Protein AF-A0A6N9EL86-F1 (afdb_monomer_lite)

Secondary structure (DSSP, 8-state):
--EEE-SS-TTEEEEE-SSEEEEEEE-SSEEEEEEEE-STT--EEEEEEETTS-HHHHHHHHHH--

Foldseek 3Di:
DDWAADPVDNQWIWDDDPFKIWIWGDDDFWIKIWIFGDDDVRDIDIDTGGPVDDPVVVVVVVVVGD

Radius of gyration: 11.78 Å; chains: 1; bounding box: 29×21×28 Å

Sequence (66 aa):
MGCQRDEGNICLWHLRQPSWSADVELSVEDMNVRWTSIGNSGGTTQRSFPYSLSRSDVERAIMVGP

pLDDT: mean 87.55, std 8.27, range [54.81, 94.56]

Structure (mmCIF, N/CA/C/O backbone):
data_AF-A0A6N9EL86-F1
#
_entry.id   AF-A0A6N9EL86-F1
#
loop_
_atom_site.group_PDB
_atom_site.id
_atom_site.type_symbol
_atom_site.label_atom_id
_atom_site.label_alt_id
_atom_site.label_comp_id
_atom_site.label_asym_id
_atom_site.label_entity_id
_atom_site.label_seq_id
_atom_site.pdbx_PDB_ins_code
_atom_site.Cartn_x
_atom_site.Cartn_y
_atom_site.Cartn_z
_atom_site.occupancy
_atom_site.B_iso_or_equiv
_atom_site.auth_seq_id
_atom_site.auth_comp_id
_atom_site.auth_asym_id
_atom_site.auth_atom_id
_atom_site.pdbx_PDB_model_num
ATOM 1 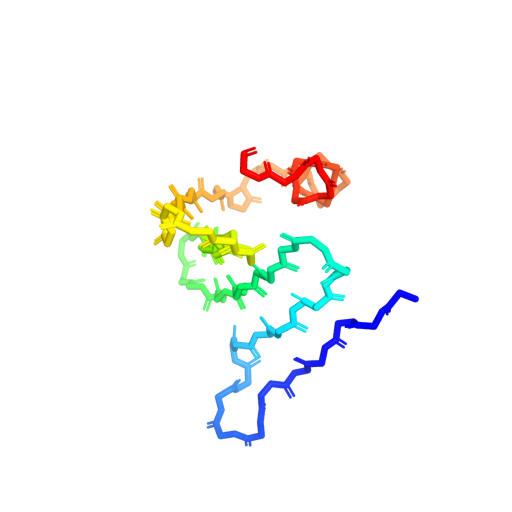N N . MET A 1 1 ? -0.737 -13.854 -4.820 1.00 54.81 1 MET A N 1
ATOM 2 C CA . MET A 1 1 ? -0.893 -12.396 -4.633 1.00 54.81 1 MET A CA 1
ATOM 3 C C . MET A 1 1 ? 0.026 -11.979 -3.491 1.00 54.81 1 MET A C 1
ATOM 5 O O . MET A 1 1 ? -0.299 -12.241 -2.342 1.00 54.81 1 MET A O 1
ATOM 9 N N . GLY A 1 2 ? 1.228 -11.495 -3.816 1.00 70.50 2 GLY A N 1
ATOM 10 C CA . GLY A 1 2 ? 2.344 -11.314 -2.877 1.00 70.50 2 GLY A CA 1
ATOM 11 C C . GLY A 1 2 ? 2.381 -9.929 -2.239 1.00 70.50 2 GLY A C 1
ATOM 12 O O . GLY A 1 2 ? 3.280 -9.150 -2.539 1.00 70.50 2 GLY A O 1
ATOM 13 N N . CYS A 1 3 ? 1.400 -9.628 -1.389 1.00 78.88 3 CYS A N 1
ATOM 14 C CA . CYS A 1 3 ? 1.480 -8.466 -0.508 1.00 78.88 3 CYS A CA 1
ATOM 15 C C . CYS A 1 3 ? 2.285 -8.860 0.736 1.00 78.88 3 CYS A C 1
ATOM 17 O O . CYS A 1 3 ? 1.923 -9.823 1.417 1.00 78.88 3 CYS A O 1
ATOM 19 N N . GLN A 1 4 ? 3.387 -8.169 1.003 1.00 88.75 4 GLN A N 1
ATOM 20 C CA . GLN A 1 4 ? 4.262 -8.430 2.144 1.00 88.75 4 GLN A CA 1
ATOM 21 C C . GLN A 1 4 ? 4.112 -7.303 3.154 1.00 88.75 4 GLN A C 1
ATOM 23 O O . GLN A 1 4 ? 4.333 -6.146 2.818 1.00 88.75 4 GLN A O 1
ATOM 28 N N . ARG A 1 5 ? 3.733 -7.635 4.387 1.00 91.25 5 ARG A N 1
ATOM 29 C CA . ARG A 1 5 ? 3.719 -6.653 5.472 1.00 91.25 5 ARG A CA 1
ATOM 30 C C . ARG A 1 5 ? 5.153 -6.291 5.846 1.00 91.25 5 ARG A C 1
ATOM 32 O O . ARG A 1 5 ? 5.994 -7.186 5.921 1.00 91.25 5 ARG A O 1
ATOM 39 N N . ASP A 1 6 ? 5.398 -5.014 6.092 1.00 92.44 6 ASP A N 1
ATOM 40 C CA . ASP A 1 6 ? 6.670 -4.548 6.627 1.00 92.44 6 ASP A CA 1
ATOM 41 C C . ASP A 1 6 ? 6.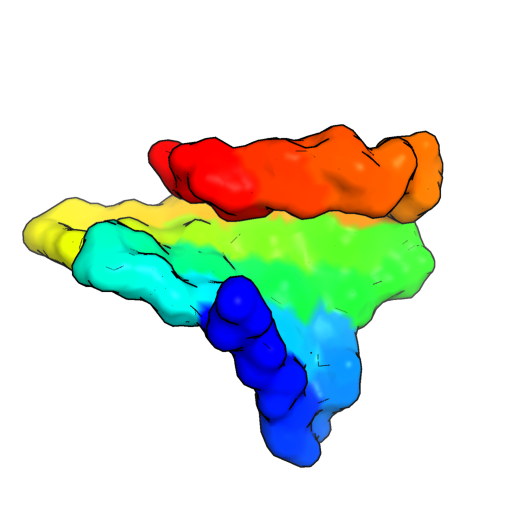902 -5.105 8.045 1.00 92.44 6 ASP A C 1
ATOM 43 O O . ASP A 1 6 ? 5.965 -5.308 8.826 1.00 92.44 6 ASP A O 1
ATOM 47 N N . GLU A 1 7 ? 8.158 -5.399 8.376 1.00 89.88 7 GLU A N 1
ATOM 48 C CA . GLU A 1 7 ? 8.518 -5.986 9.673 1.00 89.88 7 GLU A CA 1
ATOM 49 C C . GLU A 1 7 ? 8.615 -4.934 10.789 1.00 89.88 7 GLU A C 1
ATOM 51 O O . GLU A 1 7 ? 8.413 -5.264 11.959 1.00 89.88 7 GLU A O 1
ATOM 56 N N . GLY A 1 8 ? 8.894 -3.672 10.445 1.00 91.56 8 GLY A N 1
ATOM 57 C CA . GLY A 1 8 ? 9.025 -2.559 11.387 1.00 91.56 8 GLY A CA 1
ATOM 58 C C . GLY A 1 8 ? 7.735 -1.760 11.579 1.00 91.56 8 GLY A C 1
ATOM 59 O O . GLY A 1 8 ? 7.533 -1.166 12.639 1.00 91.56 8 GLY A O 1
ATOM 60 N N . ASN A 1 9 ? 6.845 -1.763 10.585 1.00 91.62 9 ASN A N 1
ATOM 61 C CA . ASN A 1 9 ? 5.579 -1.044 10.613 1.00 91.62 9 ASN A CA 1
ATOM 62 C C . ASN A 1 9 ? 4.409 -1.946 10.194 1.00 91.62 9 ASN A C 1
ATOM 64 O O . ASN A 1 9 ? 4.174 -2.206 9.018 1.00 91.62 9 ASN A O 1
ATOM 68 N N . ILE A 1 10 ? 3.593 -2.351 11.172 1.00 91.38 10 ILE A N 1
ATOM 69 C CA . ILE A 1 10 ? 2.425 -3.216 10.942 1.00 91.38 10 ILE A CA 1
ATOM 70 C C . ILE A 1 10 ? 1.353 -2.592 10.036 1.00 91.38 10 ILE A C 1
ATOM 72 O O . ILE A 1 10 ? 0.525 -3.319 9.478 1.00 91.38 10 ILE A O 1
ATOM 76 N N . CYS A 1 11 ? 1.351 -1.263 9.914 1.00 93.56 11 CYS A N 1
ATOM 77 C CA . CYS A 1 11 ? 0.432 -0.523 9.063 1.00 93.56 11 CYS A CA 1
ATOM 78 C C . CYS A 1 11 ? 0.923 -0.435 7.618 1.00 93.56 11 CYS A C 1
ATOM 80 O O . CYS A 1 11 ? 0.138 -0.045 6.760 1.00 93.56 11 CYS A O 1
ATOM 82 N N . LEU A 1 12 ? 2.175 -0.802 7.339 1.00 93.69 12 LEU A N 1
ATOM 83 C CA . LEU A 1 12 ? 2.774 -0.708 6.017 1.00 93.69 12 LEU A CA 1
ATOM 84 C C . LEU A 1 12 ? 2.838 -2.078 5.343 1.00 93.69 12 LEU A C 1
ATOM 86 O O . LEU A 1 12 ? 3.271 -3.078 5.919 1.00 93.69 12 LEU A O 1
ATOM 90 N N . TRP A 1 13 ? 2.403 -2.112 4.093 1.00 94.06 13 TRP A N 1
ATOM 91 C CA . TRP A 1 13 ? 2.410 -3.298 3.256 1.00 94.06 13 TRP A CA 1
ATOM 92 C C . TRP A 1 13 ? 2.981 -2.971 1.885 1.00 94.06 13 TRP A C 1
ATOM 94 O O . TRP A 1 13 ? 2.669 -1.944 1.292 1.00 94.06 13 TRP A O 1
ATOM 104 N N . HIS A 1 14 ? 3.775 -3.887 1.354 1.00 92.75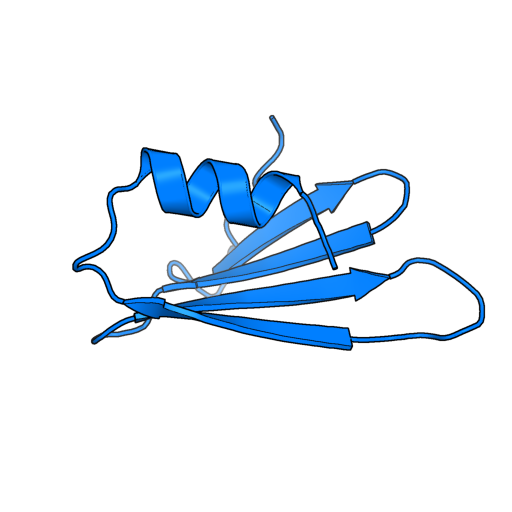 14 HIS A N 1
ATOM 105 C CA . HIS A 1 14 ? 4.440 -3.761 0.072 1.00 92.75 14 HIS A CA 1
ATOM 106 C C . HIS A 1 14 ? 3.828 -4.716 -0.941 1.00 92.75 14 HIS A C 1
ATOM 108 O O . HIS A 1 14 ? 3.778 -5.934 -0.741 1.00 92.75 14 HIS A O 1
ATOM 114 N N . LEU A 1 15 ? 3.423 -4.165 -2.076 1.00 90.94 15 LEU A N 1
ATOM 115 C CA . LEU A 1 15 ? 2.962 -4.897 -3.240 1.00 90.94 15 LEU A CA 1
ATOM 116 C C . LEU A 1 15 ? 3.979 -4.723 -4.365 1.00 90.94 15 LEU A C 1
ATOM 118 O O . LEU A 1 15 ? 4.223 -3.616 -4.837 1.00 90.94 15 LEU A O 1
ATOM 122 N N . ARG A 1 16 ? 4.574 -5.824 -4.820 1.00 89.94 16 ARG A N 1
ATOM 123 C CA . ARG A 1 16 ? 5.548 -5.806 -5.919 1.00 89.94 16 ARG A CA 1
ATOM 124 C C . ARG A 1 16 ? 4.943 -6.444 -7.163 1.00 89.94 16 ARG A C 1
ATOM 126 O O . ARG A 1 16 ? 4.498 -7.588 -7.108 1.00 89.94 16 ARG A O 1
ATOM 133 N N . GLN A 1 17 ? 4.950 -5.709 -8.270 1.00 87.94 17 GLN A N 1
ATOM 134 C CA . GLN A 1 17 ? 4.580 -6.185 -9.601 1.00 87.94 17 GLN A CA 1
ATOM 135 C C . GLN A 1 17 ? 5.777 -6.044 -10.555 1.00 87.94 17 GLN A C 1
ATOM 137 O O . GLN A 1 17 ? 6.715 -5.301 -10.263 1.00 87.94 17 GLN A O 1
ATOM 142 N N . PRO A 1 18 ? 5.776 -6.735 -11.709 1.00 87.69 18 PRO A N 1
ATOM 143 C CA . PRO A 1 18 ? 6.890 -6.661 -12.656 1.00 87.69 18 PRO A CA 1
ATOM 144 C C . PRO A 1 18 ? 7.174 -5.249 -13.196 1.00 87.69 18 PRO A C 1
ATOM 146 O O . PRO A 1 18 ? 8.322 -4.924 -13.474 1.00 87.69 18 PRO A O 1
ATOM 149 N N . SER A 1 19 ? 6.139 -4.417 -13.347 1.00 87.25 19 SER A N 1
ATOM 150 C CA . SER A 1 19 ? 6.222 -3.079 -13.956 1.00 87.25 19 SER A CA 1
ATOM 151 C C . SER A 1 19 ? 6.072 -1.919 -12.965 1.00 87.25 19 SER A C 1
ATOM 153 O O . SER A 1 19 ? 6.325 -0.771 -13.319 1.00 87.25 19 SER A O 1
ATOM 155 N N . TRP A 1 20 ? 5.631 -2.189 -11.736 1.00 90.31 20 TRP A N 1
ATOM 156 C CA . TRP A 1 20 ? 5.418 -1.179 -10.700 1.00 90.31 20 TRP A CA 1
ATOM 157 C C . TRP A 1 20 ? 5.467 -1.809 -9.306 1.00 90.31 20 TRP A C 1
ATOM 159 O O . TRP A 1 20 ? 5.282 -3.012 -9.137 1.00 90.31 20 TRP A O 1
ATOM 169 N N . SER A 1 21 ? 5.682 -0.997 -8.284 1.00 91.62 21 SER A N 1
ATOM 170 C CA . SER A 1 21 ? 5.479 -1.381 -6.886 1.00 91.62 21 SER A CA 1
ATOM 171 C C . SER A 1 21 ? 4.485 -0.439 -6.230 1.00 91.62 21 SER A C 1
ATOM 173 O O . SER A 1 21 ? 4.315 0.685 -6.693 1.00 91.62 21 SER A O 1
ATOM 175 N N . ALA A 1 22 ? 3.809 -0.888 -5.180 1.00 93.00 22 ALA A N 1
ATOM 176 C CA . ALA A 1 22 ? 2.963 -0.034 -4.372 1.00 93.00 22 ALA A CA 1
ATOM 177 C C . ALA A 1 22 ? 3.201 -0.262 -2.884 1.00 93.00 22 ALA A C 1
ATOM 179 O O . ALA A 1 22 ? 3.319 -1.404 -2.442 1.00 93.00 22 ALA A O 1
ATOM 180 N N . ASP A 1 23 ? 3.211 0.829 -2.135 1.00 93.88 23 ASP A N 1
ATOM 181 C CA . ASP A 1 23 ? 3.210 0.831 -0.682 1.00 93.88 23 ASP A CA 1
ATOM 182 C C . ASP A 1 23 ? 1.808 1.192 -0.209 1.00 93.88 23 ASP A C 1
ATOM 184 O O . ASP A 1 23 ? 1.241 2.201 -0.630 1.00 93.88 23 ASP A O 1
ATOM 188 N N . VAL A 1 24 ? 1.239 0.340 0.632 1.00 93.19 24 VAL A N 1
ATOM 189 C CA . VAL A 1 24 ? -0.089 0.494 1.215 1.00 93.19 24 VAL A CA 1
ATOM 190 C C . VAL A 1 24 ? 0.091 0.764 2.700 1.00 93.19 24 VAL A C 1
ATOM 192 O O . VAL A 1 24 ? 0.543 -0.106 3.441 1.00 93.19 24 VAL A O 1
ATOM 195 N N . GLU A 1 25 ? -0.257 1.968 3.126 1.00 94.56 25 GLU A N 1
ATOM 196 C CA . GLU A 1 25 ? -0.198 2.407 4.512 1.00 94.56 25 GLU A CA 1
ATOM 197 C C . GLU A 1 25 ? -1.611 2.570 5.073 1.00 94.56 25 GLU A C 1
ATOM 199 O O . GLU A 1 25 ? -2.453 3.279 4.519 1.00 94.56 25 GLU A O 1
ATOM 204 N N . LEU A 1 26 ? -1.870 1.903 6.191 1.00 92.94 26 LEU A N 1
ATOM 205 C CA . LEU A 1 26 ? -3.112 2.024 6.940 1.00 92.94 26 LEU A CA 1
ATOM 206 C C . LEU A 1 26 ? -2.995 3.200 7.914 1.00 92.94 26 LEU A C 1
ATOM 208 O O . LEU A 1 26 ? -2.257 3.132 8.898 1.00 92.94 26 LEU A O 1
ATOM 212 N N . SER A 1 27 ? -3.730 4.275 7.642 1.00 91.69 27 SER A N 1
ATOM 213 C CA . SER A 1 27 ? -3.851 5.437 8.523 1.00 91.69 27 SER A CA 1
ATOM 214 C C . SER A 1 27 ? -5.172 5.382 9.302 1.00 91.69 27 SER A C 1
ATOM 216 O O . SER A 1 27 ? -5.945 4.431 9.176 1.00 91.69 27 SER A O 1
ATOM 218 N N . VAL A 1 28 ? -5.416 6.368 10.170 1.00 88.19 28 VAL A N 1
ATOM 219 C CA . VAL A 1 28 ? -6.582 6.374 11.077 1.00 88.19 28 VAL A CA 1
ATOM 220 C C . VAL A 1 28 ? -7.900 6.585 10.325 1.00 88.19 28 VAL A C 1
ATOM 222 O O . VAL A 1 28 ? -8.898 5.947 10.648 1.00 88.19 28 VAL A O 1
ATOM 225 N N . GLU A 1 29 ? -7.906 7.459 9.320 1.00 89.00 29 GLU A N 1
ATOM 226 C CA . GLU A 1 29 ? -9.127 7.870 8.609 1.00 89.00 29 GLU A CA 1
ATOM 227 C C . GLU A 1 29 ? -9.218 7.278 7.196 1.00 89.00 29 GLU A C 1
ATOM 229 O O . GLU A 1 29 ? -10.312 7.054 6.669 1.00 89.00 29 GLU A O 1
ATOM 234 N N . ASP A 1 30 ? -8.069 6.980 6.597 1.00 91.38 30 ASP A N 1
ATOM 235 C CA . ASP A 1 30 ? -7.949 6.466 5.245 1.00 91.38 30 ASP A CA 1
ATOM 236 C C . ASP A 1 30 ? -6.820 5.437 5.110 1.00 91.38 30 ASP A C 1
ATOM 238 O O . ASP A 1 30 ? -6.013 5.202 6.014 1.00 91.38 30 ASP A O 1
ATOM 242 N N . MET A 1 31 ? -6.799 4.785 3.953 1.00 92.75 31 MET A N 1
ATOM 243 C CA . MET A 1 31 ? -5.695 3.957 3.504 1.00 92.75 31 MET A CA 1
ATOM 244 C C . MET A 1 31 ? -4.970 4.667 2.368 1.00 92.75 31 MET A C 1
ATOM 246 O O . MET A 1 31 ? -5.558 4.983 1.330 1.00 92.75 31 MET A O 1
ATOM 250 N N . ASN A 1 32 ? -3.677 4.886 2.547 1.00 94.06 32 ASN A N 1
ATOM 251 C CA . ASN A 1 32 ? -2.827 5.565 1.587 1.00 94.06 32 ASN A CA 1
ATOM 252 C C . ASN A 1 32 ? -2.117 4.536 0.721 1.00 94.06 32 ASN A C 1
ATOM 254 O O . ASN A 1 32 ? -1.452 3.640 1.230 1.00 94.06 32 ASN A O 1
ATOM 258 N N . VAL A 1 33 ? -2.244 4.659 -0.598 1.00 94.19 33 VAL A N 1
ATOM 259 C CA . VAL A 1 33 ? -1.512 3.811 -1.540 1.00 94.19 33 VAL A CA 1
ATOM 260 C C . VAL A 1 33 ? -0.605 4.684 -2.387 1.00 94.19 33 VAL A C 1
ATOM 262 O O . VAL A 1 33 ? -1.053 5.643 -3.018 1.00 94.19 33 VAL A O 1
ATOM 265 N N . ARG A 1 34 ? 0.683 4.348 -2.398 1.00 93.88 34 ARG A N 1
ATOM 266 C CA . ARG A 1 34 ? 1.714 4.997 -3.203 1.00 93.88 34 ARG A CA 1
ATOM 267 C C . ARG A 1 34 ? 2.242 4.007 -4.224 1.00 93.88 34 ARG A C 1
ATOM 269 O O . ARG A 1 34 ? 2.926 3.069 -3.844 1.00 93.88 34 ARG A O 1
ATOM 276 N N . TRP A 1 35 ? 1.985 4.242 -5.503 1.00 93.31 35 TRP A N 1
ATOM 277 C CA . TRP A 1 35 ? 2.593 3.485 -6.593 1.00 93.31 35 TRP A CA 1
ATOM 278 C C . TRP A 1 35 ? 3.891 4.144 -7.044 1.00 93.31 35 TRP A C 1
ATOM 280 O O . TRP A 1 35 ? 3.985 5.369 -7.139 1.00 93.31 35 TRP A O 1
ATOM 290 N N . THR A 1 36 ? 4.854 3.307 -7.398 1.00 91.19 36 THR A N 1
ATOM 291 C CA . THR A 1 36 ? 6.143 3.669 -7.974 1.00 91.19 36 THR A CA 1
ATOM 292 C C . THR A 1 36 ? 6.312 2.878 -9.263 1.00 91.19 36 THR A C 1
ATOM 294 O O . THR A 1 36 ? 6.313 1.645 -9.250 1.00 91.19 36 THR A O 1
ATOM 297 N N . SER A 1 37 ? 6.429 3.577 -10.390 1.00 89.75 37 SER A N 1
ATOM 298 C CA . SER A 1 37 ? 6.639 2.934 -11.689 1.00 89.75 37 SER A CA 1
ATOM 299 C C . SER A 1 37 ? 8.096 2.489 -11.843 1.00 89.75 37 SER A C 1
ATOM 301 O O . SER A 1 37 ? 9.018 3.250 -11.541 1.00 89.75 37 SER A O 1
ATOM 303 N N . ILE A 1 38 ? 8.320 1.261 -12.315 1.00 79.19 38 ILE A N 1
ATOM 304 C CA . ILE A 1 38 ? 9.664 0.717 -12.541 1.00 79.19 38 ILE A CA 1
ATOM 305 C C . ILE A 1 38 ? 10.048 1.033 -13.994 1.00 79.19 38 ILE A C 1
ATOM 307 O O . ILE A 1 38 ? 9.695 0.310 -14.921 1.00 79.19 38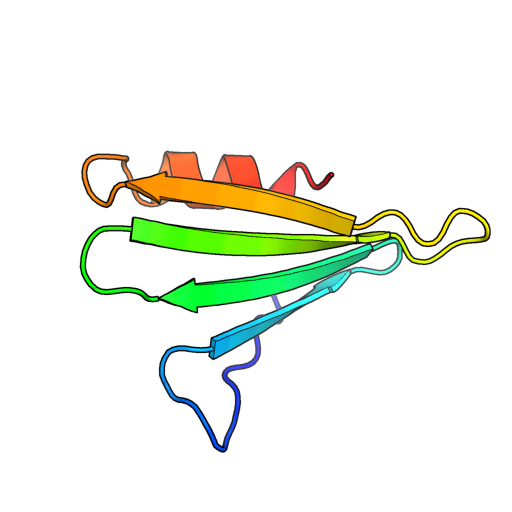 ILE A O 1
ATOM 311 N N . GLY A 1 39 ? 10.735 2.160 -14.207 1.00 73.88 39 GLY A N 1
ATOM 312 C CA . GLY A 1 39 ? 11.151 2.625 -15.534 1.00 73.88 39 GLY A CA 1
ATOM 313 C C . GLY A 1 39 ? 11.752 4.036 -15.530 1.00 73.88 39 GLY A C 1
ATOM 314 O O . GLY A 1 39 ? 11.815 4.693 -14.493 1.00 73.88 39 GLY A O 1
ATOM 315 N N . ASN A 1 40 ? 12.177 4.518 -16.705 1.00 58.84 40 ASN A N 1
ATOM 316 C CA . ASN A 1 40 ? 12.990 5.739 -16.867 1.00 58.84 40 ASN A CA 1
ATOM 317 C C . ASN A 1 40 ? 12.367 7.048 -16.346 1.00 58.84 40 ASN A C 1
ATOM 319 O O . ASN A 1 40 ? 13.090 8.025 -16.179 1.00 58.84 40 ASN A O 1
ATOM 323 N N . SER A 1 41 ? 11.058 7.099 -16.091 1.00 64.62 41 SER A N 1
ATOM 324 C CA . SER A 1 41 ? 10.387 8.327 -15.643 1.00 64.62 41 SER A CA 1
ATOM 325 C C . SER A 1 41 ? 10.150 8.408 -14.134 1.00 64.62 41 SER A C 1
ATOM 327 O O . SER A 1 41 ? 9.648 9.434 -13.690 1.00 64.62 41 SER A O 1
ATOM 329 N N . GLY A 1 42 ? 10.498 7.375 -13.346 1.00 67.25 42 GLY A N 1
ATOM 330 C CA . GLY A 1 42 ? 10.508 7.422 -11.870 1.00 67.25 42 GLY A CA 1
ATOM 331 C C . GLY A 1 42 ? 9.228 7.956 -11.212 1.00 67.25 42 GLY A C 1
ATOM 332 O O . GLY A 1 42 ? 9.273 8.488 -10.104 1.00 67.25 42 GLY A O 1
ATOM 333 N N . GLY A 1 43 ? 8.097 7.877 -11.918 1.00 82.38 43 GLY A N 1
ATOM 334 C CA . GLY A 1 43 ? 6.859 8.519 -11.512 1.00 82.38 43 GLY A CA 1
ATOM 335 C C . GLY A 1 43 ? 6.301 7.843 -10.272 1.00 82.38 43 GLY A C 1
ATOM 336 O O . GLY A 1 43 ? 6.126 6.621 -10.248 1.00 82.38 43 GLY A O 1
ATOM 337 N N . THR A 1 44 ? 6.009 8.650 -9.258 1.00 88.69 44 THR A N 1
ATOM 338 C CA . THR A 1 44 ? 5.250 8.218 -8.091 1.00 88.69 44 THR A CA 1
ATOM 339 C C . THR A 1 44 ? 3.861 8.823 -8.148 1.00 88.69 44 THR A C 1
A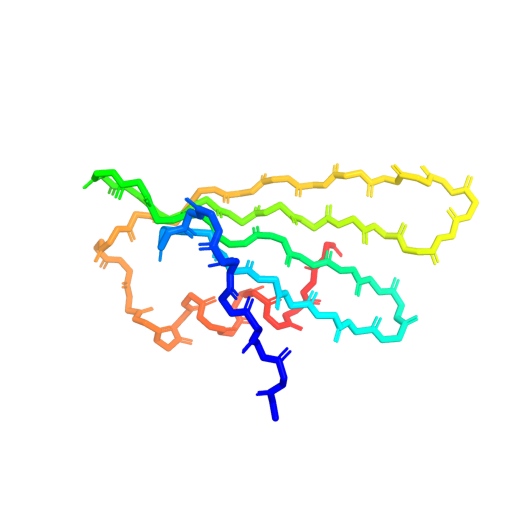TOM 341 O O . THR A 1 44 ? 3.674 9.985 -8.501 1.00 88.69 44 THR A O 1
ATOM 344 N N . THR A 1 45 ? 2.861 8.015 -7.834 1.00 90.81 45 THR A N 1
ATOM 345 C CA . THR A 1 45 ? 1.473 8.457 -7.703 1.00 90.81 45 THR A CA 1
ATOM 346 C C . THR A 1 45 ? 0.980 8.016 -6.344 1.00 90.81 45 THR A C 1
ATOM 348 O O . THR A 1 45 ? 1.275 6.908 -5.911 1.00 90.81 45 THR A O 1
ATOM 351 N N . GLN A 1 46 ? 0.254 8.886 -5.652 1.00 92.44 46 GLN A N 1
ATOM 352 C CA . GLN A 1 46 ? -0.339 8.573 -4.360 1.00 92.44 46 GLN A CA 1
ATOM 353 C C . GLN A 1 46 ? -1.835 8.853 -4.415 1.00 92.44 46 GLN A C 1
ATOM 355 O O . GLN A 1 46 ? -2.262 9.863 -4.977 1.00 92.44 46 GLN A O 1
ATOM 360 N N . ARG A 1 47 ? -2.625 7.961 -3.820 1.00 92.62 47 ARG A N 1
ATOM 361 C CA . ARG A 1 47 ? -4.057 8.158 -3.597 1.00 92.62 47 ARG A CA 1
ATOM 362 C C . ARG A 1 47 ? -4.435 7.685 -2.204 1.00 92.62 47 ARG A C 1
ATOM 364 O O . ARG A 1 47 ? -3.908 6.686 -1.720 1.00 92.62 47 ARG A O 1
ATOM 371 N N . SER A 1 48 ? -5.384 8.392 -1.614 1.00 93.25 48 SER A N 1
ATOM 372 C CA . SER A 1 48 ? -5.975 8.054 -0.325 1.00 93.25 48 SER A CA 1
ATOM 373 C C . SER A 1 48 ? -7.370 7.487 -0.561 1.00 93.25 48 SER A C 1
ATOM 375 O O . SER A 1 48 ? -8.153 8.038 -1.340 1.00 93.25 48 SER A O 1
ATOM 377 N N . PHE A 1 49 ? -7.667 6.365 0.084 1.00 92.00 49 PHE A N 1
ATOM 378 C CA . PHE A 1 49 ? -8.953 5.686 0.013 1.00 92.00 49 PHE A CA 1
ATOM 379 C C . PHE A 1 49 ? -9.616 5.747 1.389 1.00 92.00 49 PHE A C 1
ATOM 381 O O . PHE A 1 49 ? -9.109 5.122 2.321 1.00 92.00 49 PHE A O 1
ATOM 388 N N . PRO A 1 50 ? -10.737 6.469 1.550 1.00 92.25 50 PRO A N 1
ATOM 389 C CA . PRO A 1 50 ? -11.442 6.490 2.823 1.00 92.25 50 PRO A CA 1
ATOM 390 C C . PRO A 1 50 ? -12.018 5.104 3.129 1.00 92.25 50 PRO A C 1
ATOM 392 O O . PRO A 1 50 ? -12.488 4.404 2.228 1.00 92.25 50 PRO A O 1
ATOM 395 N N . TYR A 1 51 ? -12.060 4.725 4.408 1.00 88.75 51 TYR A N 1
ATOM 396 C CA . TYR A 1 51 ? -12.610 3.428 4.835 1.00 88.75 51 TYR A CA 1
ATOM 397 C C . TYR A 1 51 ? -14.122 3.275 4.615 1.00 88.75 51 TYR A C 1
ATOM 399 O O . TYR A 1 51 ? -14.676 2.199 4.827 1.00 88.75 51 TYR A O 1
ATOM 407 N N . SER A 1 52 ? -14.797 4.336 4.169 1.00 91.38 52 SER A N 1
ATOM 408 C CA . SER A 1 52 ? -16.175 4.266 3.685 1.00 91.38 52 SER A CA 1
ATOM 409 C C . SER A 1 52 ? -16.308 3.519 2.351 1.00 91.38 52 SER A C 1
ATOM 411 O O . SER A 1 52 ? -17.415 3.110 2.002 1.00 91.38 52 SER A O 1
ATOM 413 N N . LEU A 1 53 ? -15.213 3.323 1.604 1.00 90.00 53 LEU A N 1
ATOM 414 C CA . LEU A 1 53 ? -15.199 2.515 0.385 1.00 90.00 53 LEU A CA 1
ATOM 415 C C . LEU A 1 53 ? -15.171 1.019 0.700 1.00 90.00 53 LEU A C 1
ATOM 417 O O . LEU A 1 53 ? -14.539 0.568 1.657 1.00 90.00 53 LEU A O 1
ATOM 421 N N . SER A 1 54 ? -15.815 0.219 -0.154 1.00 89.38 54 SER A N 1
ATOM 422 C CA . SER A 1 54 ? -15.759 -1.230 -0.001 1.00 89.38 54 SER A CA 1
ATOM 423 C C . SER A 1 54 ? -14.335 -1.730 -0.241 1.00 89.38 54 SER A C 1
ATOM 425 O O . SER A 1 54 ? -13.655 -1.303 -1.178 1.00 89.38 54 SER A O 1
ATOM 427 N N . ARG A 1 55 ? -13.899 -2.709 0.560 1.00 86.06 55 ARG A N 1
ATOM 428 C CA . ARG A 1 55 ? -12.599 -3.373 0.377 1.00 86.06 55 ARG A CA 1
ATOM 429 C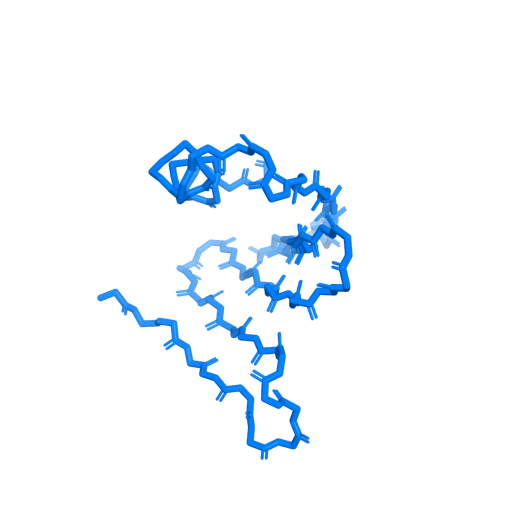 C . ARG A 1 55 ? -12.393 -3.842 -1.065 1.00 86.06 55 ARG A C 1
ATOM 431 O O . ARG A 1 55 ? -11.296 -3.726 -1.594 1.00 86.06 55 ARG A O 1
ATOM 438 N N . SER A 1 56 ? -13.450 -4.344 -1.702 1.00 88.12 56 SER A N 1
ATOM 439 C CA . SER A 1 56 ? -13.368 -4.866 -3.065 1.00 88.12 56 SER A CA 1
ATOM 440 C C . SER A 1 56 ? -13.151 -3.772 -4.115 1.00 88.12 56 SER A C 1
ATOM 442 O O . SER A 1 56 ? -12.476 -4.011 -5.114 1.00 88.12 56 SER A O 1
ATOM 444 N N . ASP A 1 57 ? -13.693 -2.573 -3.902 1.00 89.25 57 ASP A N 1
ATOM 445 C CA . ASP A 1 57 ? -13.480 -1.439 -4.807 1.00 89.25 57 ASP A CA 1
ATOM 446 C C . ASP A 1 57 ? -12.066 -0.892 -4.651 1.00 89.25 57 ASP A C 1
ATOM 448 O O . ASP A 1 57 ? -11.385 -0.622 -5.639 1.00 89.25 57 ASP A O 1
ATOM 452 N N . VAL A 1 58 ? -11.596 -0.821 -3.407 1.00 87.69 58 VAL A N 1
ATOM 453 C CA . VAL A 1 58 ? -10.233 -0.416 -3.072 1.00 87.69 58 VAL A CA 1
ATOM 454 C C . VAL A 1 58 ? -9.209 -1.397 -3.650 1.00 87.69 58 VAL A C 1
ATOM 456 O O . VAL A 1 58 ? -8.278 -0.978 -4.331 1.00 87.69 58 VAL A O 1
ATOM 459 N N . GLU A 1 59 ? -9.395 -2.707 -3.466 1.00 88.44 59 GLU A N 1
ATOM 460 C CA . GLU A 1 59 ? -8.510 -3.730 -4.041 1.00 88.44 59 GLU A CA 1
ATOM 461 C C . GLU A 1 59 ? -8.465 -3.646 -5.572 1.00 88.44 59 GLU A C 1
ATOM 463 O O . GLU A 1 59 ? -7.383 -3.711 -6.159 1.00 88.44 59 GLU A O 1
ATOM 468 N N . ARG A 1 60 ? -9.614 -3.446 -6.233 1.00 88.00 60 ARG A N 1
ATOM 469 C CA . ARG A 1 60 ? -9.659 -3.254 -7.690 1.00 88.00 60 ARG A CA 1
ATOM 470 C C . ARG A 1 60 ? -8.893 -2.010 -8.117 1.00 88.00 60 ARG A C 1
ATOM 472 O O . ARG A 1 60 ? -8.085 -2.105 -9.034 1.00 88.00 60 ARG A O 1
ATOM 479 N N . ALA A 1 61 ? -9.103 -0.880 -7.444 1.00 88.25 61 ALA A N 1
ATOM 480 C CA . ALA A 1 61 ? -8.393 0.359 -7.743 1.00 88.25 61 ALA A CA 1
ATOM 481 C C . ALA A 1 61 ? -6.872 0.199 -7.581 1.00 88.25 61 ALA A C 1
ATOM 483 O O . ALA A 1 61 ? -6.113 0.682 -8.416 1.00 88.25 61 ALA A O 1
ATOM 484 N N . ILE A 1 62 ? -6.423 -0.538 -6.561 1.00 88.00 62 ILE A N 1
ATOM 485 C CA . ILE A 1 62 ? -4.996 -0.797 -6.326 1.00 88.00 62 ILE A CA 1
ATOM 486 C C . ILE A 1 62 ? -4.364 -1.643 -7.419 1.00 88.00 62 ILE A C 1
ATOM 488 O O . ILE A 1 62 ? -3.238 -1.365 -7.836 1.00 88.00 62 ILE A O 1
ATOM 492 N N . MET A 1 63 ? -5.093 -2.644 -7.905 1.00 86.38 63 MET A N 1
ATOM 493 C CA . MET A 1 63 ? -4.600 -3.560 -8.931 1.00 86.38 63 MET A CA 1
ATOM 494 C C . MET A 1 63 ? -4.550 -2.941 -10.332 1.00 86.38 63 MET A C 1
ATOM 496 O O . MET A 1 63 ? -3.799 -3.444 -11.164 1.00 86.38 63 MET A O 1
ATOM 500 N N . VAL A 1 64 ? -5.300 -1.863 -10.601 1.00 84.88 64 VAL A N 1
ATOM 501 C CA . VAL A 1 64 ? -5.195 -1.119 -11.872 1.00 84.88 64 VAL A CA 1
ATOM 502 C C . VAL A 1 64 ? -3.812 -0.470 -12.022 1.00 84.88 64 VAL A C 1
ATOM 504 O O . VAL A 1 64 ? -3.282 -0.441 -13.130 1.00 84.88 64 VAL A O 1
ATOM 507 N N . GLY A 1 65 ? -3.190 -0.046 -10.917 1.00 78.81 65 GLY A N 1
ATOM 508 C CA . GLY A 1 65 ? -1.880 0.607 -10.932 1.00 78.81 65 GLY A CA 1
ATOM 509 C C . GLY A 1 65 ? -1.944 2.122 -11.204 1.00 78.81 65 GLY A C 1
ATOM 510 O O . GLY A 1 65 ? -3.039 2.691 -11.210 1.00 78.81 65 GLY A O 1
ATOM 511 N N . PRO A 1 66 ? -0.774 2.780 -11.347 1.00 78.81 66 PRO A N 1
ATOM 512 C CA . PRO A 1 66 ? -0.652 4.223 -11.584 1.00 78.81 66 PRO A CA 1
ATOM 513 C C . PRO A 1 66 ? -1.183 4.682 -12.948 1.00 78.81 66 PRO A C 1
ATOM 515 O O . PRO A 1 66 ? -1.058 3.914 -13.929 1.00 78.81 66 PRO A O 1
#